Protein AF-W1XAV1-F1 (afdb_monomer)

InterPro domains:
  IPR000432 DNA mismatch repair protein MutS, C-terminal [PF00488] (31-67)
  IPR027417 P-loop containing nucleoside triphosphate hydrolase [G3DSA:3.40.50.300] (1-68)
  IPR027417 P-loop containing nucleoside triphosphate hydrolase [SSF52540] (2-67)
  IPR045076 DNA mismatch repair MutS [PTHR11361] (2-68)

Organism: NCBI:txid408170

Radius of gyration: 12.35 Å; Cα contacts (8 Å, |Δi|>4): 52; chains: 1; bounding box: 35×22×34 Å

Structure (mmCIF, N/CA/C/O backbone):
data_AF-W1XAV1-F1
#
_entry.id   AF-W1XAV1-F1
#
loop_
_atom_site.group_PDB
_atom_site.id
_atom_site.type_symbol
_atom_site.label_atom_id
_atom_site.label_alt_id
_atom_site.label_comp_id
_atom_site.label_asym_id
_atom_site.label_entity_id
_atom_site.label_seq_id
_atom_site.pdbx_PDB_ins_code
_atom_site.Cartn_x
_atom_site.Cartn_y
_atom_site.Cartn_z
_atom_site.occupancy
_atom_site.B_iso_or_equiv
_atom_site.auth_seq_id
_atom_site.auth_comp_id
_atom_site.auth_asym_id
_atom_site.auth_atom_id
_atom_site.pdbx_PDB_model_num
ATOM 1 N N . LYS A 1 1 ? -2.583 -9.291 2.6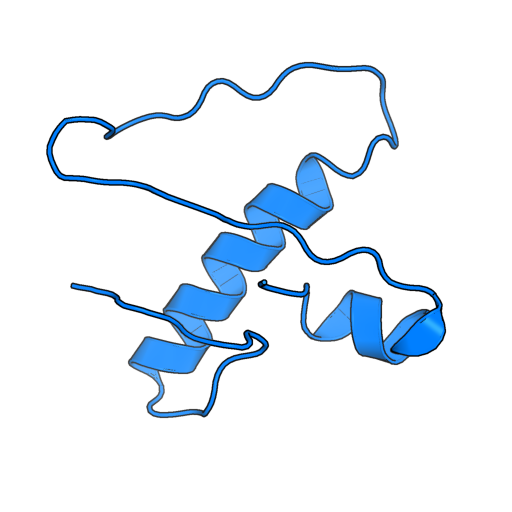90 1.00 89.06 1 LYS A N 1
ATOM 2 C CA . LYS A 1 1 ? -1.676 -9.189 1.513 1.00 89.06 1 LYS A CA 1
ATOM 3 C C . LYS A 1 1 ? -2.228 -8.187 0.491 1.00 89.06 1 LYS A C 1
ATOM 5 O O . LYS A 1 1 ? -3.189 -8.518 -0.199 1.00 89.06 1 LYS A O 1
ATOM 10 N N . GLY A 1 2 ? -1.678 -6.971 0.423 1.00 93.75 2 GLY A N 1
ATOM 11 C CA . GLY A 1 2 ? -2.109 -5.905 -0.495 1.00 93.75 2 GLY A CA 1
ATOM 12 C C . GLY A 1 2 ? -1.247 -5.810 -1.755 1.00 93.75 2 GLY A C 1
ATOM 13 O O . GLY A 1 2 ? -0.074 -6.192 -1.742 1.00 93.75 2 GLY A O 1
ATOM 14 N N . ARG A 1 3 ? -1.827 -5.304 -2.844 1.00 95.69 3 ARG A N 1
ATOM 15 C CA . ARG A 1 3 ? -1.190 -5.188 -4.160 1.00 95.69 3 ARG A CA 1
ATOM 16 C C . ARG A 1 3 ? -1.453 -3.816 -4.756 1.00 95.69 3 ARG A C 1
ATOM 18 O O . ARG A 1 3 ? -2.521 -3.241 -4.556 1.00 95.69 3 ARG A O 1
ATOM 25 N N . HIS A 1 4 ? -0.484 -3.269 -5.481 1.00 96.31 4 HIS A N 1
ATOM 26 C CA . HIS A 1 4 ? -0.680 -2.009 -6.182 1.00 96.31 4 HIS A CA 1
ATOM 27 C C . HIS A 1 4 ? -1.541 -2.264 -7.424 1.00 96.31 4 HIS A C 1
ATOM 29 O O . HIS A 1 4 ? -1.043 -2.812 -8.404 1.00 96.31 4 HIS A O 1
ATOM 35 N N . ALA A 1 5 ? -2.796 -1.800 -7.414 1.00 93.62 5 ALA A N 1
ATOM 36 C CA . ALA A 1 5 ? -3.811 -2.132 -8.423 1.00 93.62 5 ALA A CA 1
ATOM 37 C C . ALA A 1 5 ? -3.330 -1.998 -9.885 1.00 93.62 5 ALA A C 1
ATOM 39 O O . ALA A 1 5 ? -3.554 -2.883 -10.706 1.00 93.62 5 ALA A O 1
ATOM 40 N N . VAL A 1 6 ? -2.621 -0.910 -10.213 1.00 94.00 6 VAL A N 1
ATOM 41 C CA . VAL A 1 6 ? -2.082 -0.699 -11.572 1.00 94.00 6 VAL A CA 1
ATOM 42 C C . VAL A 1 6 ? -0.889 -1.611 -11.880 1.00 94.00 6 VAL A C 1
ATOM 44 O O . VAL A 1 6 ? -0.861 -2.246 -12.929 1.00 94.00 6 VAL A O 1
ATOM 47 N N . VAL A 1 7 ? 0.0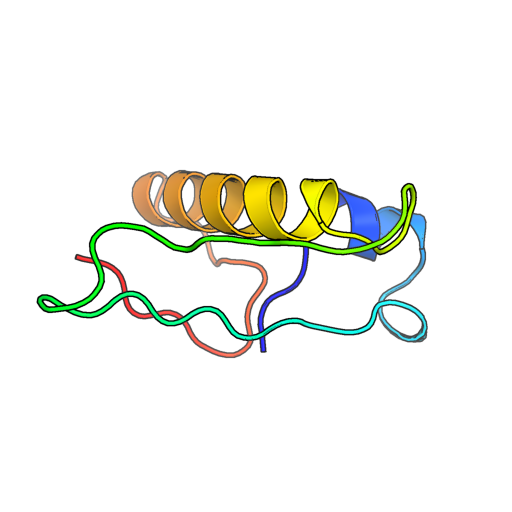96 -1.694 -10.982 1.00 93.19 7 VAL A N 1
ATOM 48 C CA . VAL A 1 7 ? 1.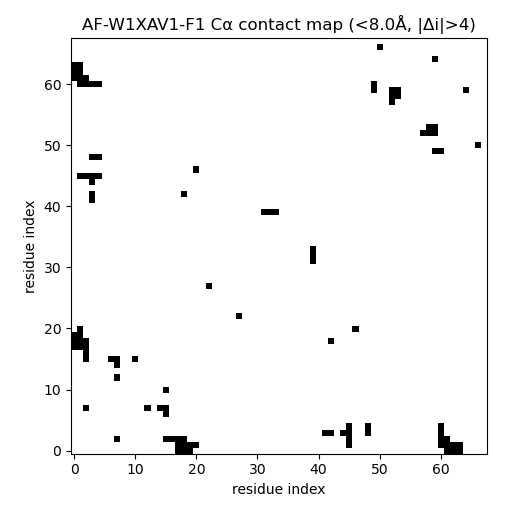329 -2.461 -11.216 1.00 93.19 7 VAL A CA 1
ATOM 49 C C . VAL A 1 7 ? 1.041 -3.959 -11.298 1.00 93.19 7 VAL A C 1
ATOM 51 O O . VAL A 1 7 ? 1.569 -4.617 -12.188 1.00 93.19 7 VAL A O 1
ATOM 54 N N . GLU A 1 8 ? 0.160 -4.488 -10.445 1.00 92.94 8 GLU A N 1
ATOM 55 C CA . GLU A 1 8 ? -0.287 -5.887 -10.510 1.00 92.94 8 GLU A CA 1
ATOM 56 C C . GLU A 1 8 ? -0.880 -6.219 -11.884 1.00 92.94 8 GLU A C 1
ATOM 58 O O . GLU A 1 8 ? -0.531 -7.232 -12.489 1.00 92.94 8 GLU A O 1
ATOM 63 N N . LYS A 1 9 ? -1.738 -5.337 -12.410 1.00 90.81 9 LYS A N 1
ATOM 64 C CA . LYS A 1 9 ? -2.367 -5.528 -13.718 1.00 90.81 9 LYS A CA 1
ATOM 65 C C . LYS A 1 9 ? -1.351 -5.519 -14.863 1.00 90.81 9 LYS A C 1
ATOM 67 O O . LYS A 1 9 ? -1.511 -6.282 -15.808 1.00 90.81 9 LYS A O 1
ATOM 72 N N . VAL A 1 10 ? -0.322 -4.673 -14.784 1.00 91.62 10 VAL A N 1
ATOM 73 C CA . VAL A 1 10 ? 0.715 -4.552 -15.826 1.00 91.62 10 VAL A CA 1
ATOM 74 C C . VAL A 1 10 ? 1.727 -5.702 -15.767 1.00 91.62 10 VAL A C 1
ATOM 76 O O . VAL A 1 10 ? 2.136 -6.200 -16.810 1.00 91.62 10 VAL A O 1
ATOM 79 N N . MET A 1 11 ? 2.128 -6.141 -14.571 1.00 87.50 11 MET A N 1
ATOM 80 C CA . MET A 1 11 ? 3.118 -7.217 -14.389 1.00 87.50 11 MET A CA 1
ATOM 81 C C . MET A 1 11 ? 2.520 -8.631 -14.469 1.00 87.50 11 MET A C 1
ATOM 83 O O . MET A 1 11 ? 3.258 -9.604 -14.632 1.00 87.50 11 MET A O 1
ATOM 87 N N . GLY A 1 12 ? 1.199 -8.749 -14.320 1.00 83.50 12 GLY A N 1
ATOM 88 C CA . GLY A 1 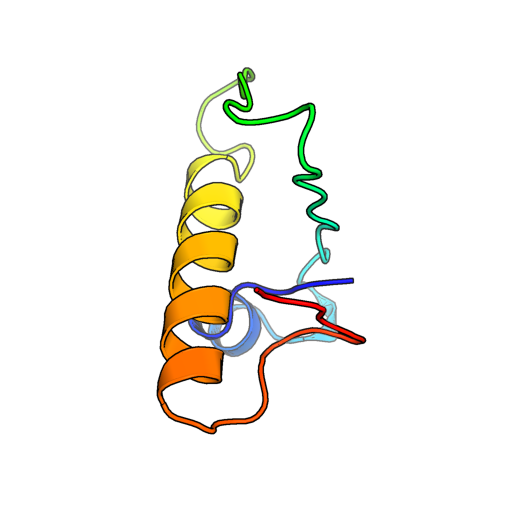12 ? 0.501 -10.014 -14.126 1.00 83.50 12 GLY A CA 1
ATOM 89 C C . GLY A 1 12 ? 0.477 -10.432 -12.652 1.00 83.50 12 GLY A C 1
ATOM 90 O O . GLY A 1 12 ? 1.486 -10.374 -11.946 1.00 83.50 12 GLY A O 1
ATOM 91 N N . ALA A 1 13 ? -0.686 -10.901 -12.190 1.00 72.38 13 ALA A N 1
ATOM 92 C CA . ALA A 1 13 ? -0.934 -11.213 -10.780 1.00 72.38 13 ALA A CA 1
ATOM 93 C C . ALA A 1 13 ? 0.006 -12.288 -10.197 1.00 72.38 13 ALA A C 1
ATOM 95 O O . ALA A 1 13 ? 0.303 -12.256 -9.009 1.00 72.38 13 ALA A O 1
ATOM 96 N N . GLN A 1 14 ? 0.508 -13.211 -11.026 1.00 75.56 14 GLN A N 1
ATOM 97 C CA . GLN A 1 14 ? 1.431 -14.277 -10.605 1.00 75.56 14 GLN A CA 1
ATOM 98 C C . GLN A 1 14 ? 2.852 -13.763 -10.308 1.00 75.56 14 GLN A C 1
ATOM 100 O O . GLN A 1 14 ? 3.597 -14.402 -9.571 1.00 75.56 14 GLN A O 1
ATOM 105 N N . THR A 1 15 ? 3.231 -12.611 -10.865 1.00 84.06 15 THR A N 1
ATOM 106 C CA . THR A 1 15 ? 4.592 -12.059 -10.764 1.00 84.06 15 THR A CA 1
ATOM 107 C C . THR A 1 15 ? 4.716 -11.040 -9.630 1.00 84.06 15 THR A C 1
ATOM 109 O O . THR A 1 15 ? 5.809 -10.783 -9.127 1.00 84.06 15 THR A O 1
ATOM 112 N N . TYR A 1 16 ? 3.606 -10.415 -9.234 1.00 88.81 16 TYR A N 1
ATOM 113 C CA . TYR A 1 16 ? 3.619 -9.355 -8.233 1.00 88.81 16 TYR A CA 1
ATOM 114 C C . TYR A 1 16 ? 3.718 -9.927 -6.815 1.00 88.81 16 TYR A C 1
ATOM 116 O O . TYR A 1 16 ? 2.878 -10.717 -6.388 1.00 88.81 16 TYR A O 1
ATOM 124 N N . ILE A 1 17 ? 4.699 -9.456 -6.045 1.00 92.50 17 ILE A N 1
ATOM 125 C CA . ILE A 1 17 ? 4.859 -9.831 -4.637 1.00 92.50 17 ILE A CA 1
ATOM 126 C C . ILE A 1 17 ? 4.011 -8.882 -3.768 1.00 92.50 17 ILE A C 1
ATOM 128 O O . ILE A 1 17 ? 4.304 -7.683 -3.713 1.00 92.50 17 ILE A O 1
ATOM 132 N N . PRO A 1 18 ? 2.952 -9.369 -3.091 1.00 94.19 18 PRO A N 1
ATOM 133 C CA . PRO A 1 18 ? 2.094 -8.527 -2.268 1.00 94.19 18 PRO A CA 1
ATOM 134 C C . PRO A 1 18 ? 2.798 -8.053 -0.992 1.00 94.19 18 PRO A C 1
ATOM 136 O O . PRO A 1 18 ? 3.547 -8.801 -0.370 1.00 94.19 18 PRO A O 1
ATOM 139 N N . ASN A 1 19 ? 2.459 -6.843 -0.545 1.00 94.31 19 ASN A N 1
ATOM 140 C CA . ASN A 1 19 ? 2.953 -6.261 0.704 1.00 94.31 19 ASN A CA 1
ATOM 141 C C . ASN A 1 19 ? 1.820 -6.127 1.726 1.00 94.31 19 ASN A C 1
ATOM 143 O O . ASN A 1 19 ? 0.695 -5.763 1.372 1.00 94.31 19 ASN A O 1
ATOM 147 N N . SER A 1 20 ? 2.111 -6.404 2.995 1.00 95.81 20 SER A N 1
ATOM 148 C CA . SER A 1 20 ? 1.216 -6.087 4.113 1.00 95.81 20 SER A CA 1
ATOM 149 C C . SER A 1 20 ? 1.553 -4.704 4.669 1.00 95.81 20 SER A C 1
ATOM 151 O O . SER A 1 20 ? 2.717 -4.307 4.690 1.00 95.81 20 SER A O 1
ATOM 153 N N . ILE A 1 21 ? 0.529 -3.967 5.092 1.00 95.50 21 ILE A N 1
ATOM 154 C CA . ILE A 1 21 ? 0.652 -2.610 5.630 1.00 95.50 21 ILE A CA 1
ATOM 155 C C . ILE A 1 21 ? -0.126 -2.580 6.939 1.00 95.50 21 ILE A C 1
ATOM 157 O O . ILE A 1 21 ? -1.281 -2.997 6.954 1.00 95.50 21 ILE A O 1
ATOM 161 N N . SER A 1 22 ? 0.515 -2.124 8.013 1.00 94.88 22 SER A N 1
ATOM 162 C CA . SER A 1 22 ? -0.102 -1.958 9.328 1.00 94.88 22 SER A CA 1
ATOM 163 C C . SER A 1 22 ? 0.240 -0.569 9.843 1.00 94.88 22 SER A C 1
ATOM 165 O O . SER A 1 22 ? 1.415 -0.217 9.926 1.00 94.88 22 SER A O 1
ATOM 167 N N . MET A 1 23 ? -0.786 0.217 10.144 1.00 94.06 23 MET A N 1
ATOM 168 C CA . MET A 1 23 ? -0.682 1.510 10.814 1.00 94.06 23 MET A CA 1
ATOM 169 C C . MET A 1 23 ? -1.759 1.513 11.889 1.00 94.06 23 MET A C 1
ATOM 171 O O . MET A 1 23 ? -2.936 1.662 11.574 1.00 94.06 23 MET A O 1
ATOM 175 N N . ASP A 1 24 ? -1.356 1.226 13.122 1.00 91.44 24 ASP A N 1
ATOM 176 C CA . ASP A 1 24 ? -2.239 1.307 14.282 1.00 91.44 24 ASP A CA 1
ATOM 177 C C . ASP A 1 24 ? -2.145 2.696 14.932 1.00 91.44 24 ASP A C 1
ATOM 179 O O . ASP A 1 24 ? -1.384 3.558 14.489 1.00 91.44 24 ASP A O 1
ATOM 183 N N . GLU A 1 25 ? -2.917 2.916 15.994 1.00 93.00 25 GLU A N 1
ATOM 184 C CA . GLU A 1 25 ? -2.982 4.191 16.721 1.00 93.00 25 GLU A CA 1
ATOM 185 C C . GLU A 1 25 ? -1.620 4.649 17.287 1.00 93.00 25 GLU A C 1
ATOM 187 O O . GLU A 1 25 ? -1.412 5.841 17.520 1.00 93.00 25 GLU A O 1
ATOM 192 N N . ASN A 1 26 ? -0.662 3.730 17.462 1.00 95.69 26 ASN A N 1
ATOM 193 C CA . ASN A 1 26 ? 0.693 4.027 17.929 1.00 95.69 26 ASN A CA 1
ATOM 194 C C . AS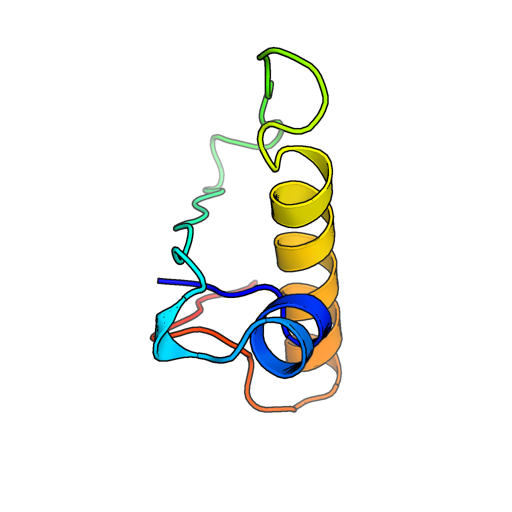N A 1 26 ? 1.678 4.295 16.775 1.00 95.69 26 ASN A C 1
ATOM 196 O O . ASN A 1 26 ? 2.800 4.746 17.022 1.00 95.69 26 ASN A O 1
ATOM 200 N N . VAL A 1 27 ? 1.292 4.041 15.518 1.00 94.50 27 VAL A N 1
ATOM 201 C CA . VAL A 1 27 ? 2.160 4.158 14.334 1.00 94.50 27 VAL A CA 1
ATOM 202 C C . VAL A 1 27 ? 1.601 5.174 13.339 1.00 94.50 27 VAL A C 1
ATOM 204 O O . VAL A 1 27 ? 1.032 4.845 12.299 1.00 94.50 27 VAL A O 1
ATOM 207 N N . ASN A 1 28 ? 1.860 6.450 13.627 1.00 93.00 28 ASN A N 1
ATOM 208 C CA . ASN A 1 28 ? 1.464 7.569 12.764 1.00 93.00 28 ASN A CA 1
ATOM 209 C C . ASN A 1 28 ? 2.426 7.810 11.584 1.00 93.00 28 ASN A C 1
ATOM 211 O O . ASN A 1 28 ? 2.061 8.462 10.607 1.00 93.00 28 ASN A O 1
ATOM 215 N N . VAL A 1 29 ? 3.665 7.304 11.656 1.00 95.56 29 VAL A N 1
ATOM 216 C CA . VAL A 1 29 ? 4.701 7.500 10.627 1.00 95.56 29 VAL A CA 1
ATOM 217 C C . VAL A 1 29 ? 5.482 6.206 10.406 1.00 95.56 29 VAL A C 1
ATOM 219 O O . VAL A 1 29 ? 5.941 5.584 11.359 1.00 95.56 29 VAL A O 1
ATOM 222 N N . GLN A 1 30 ? 5.691 5.832 9.139 1.00 95.62 30 GLN A N 1
ATOM 223 C CA . GLN A 1 30 ? 6.579 4.735 8.744 1.00 95.62 30 GLN A CA 1
ATOM 224 C C . GLN A 1 30 ? 7.829 5.284 8.044 1.00 95.62 30 GLN A C 1
ATOM 226 O O . GLN A 1 30 ? 7.728 5.940 7.006 1.00 95.62 30 GLN A O 1
ATOM 231 N N . LEU A 1 31 ? 9.017 4.988 8.581 1.00 95.94 31 LEU A N 1
ATOM 232 C CA . LEU A 1 31 ? 10.292 5.302 7.934 1.00 95.94 31 LEU A CA 1
ATOM 233 C C . LEU A 1 31 ? 10.718 4.136 7.034 1.00 95.94 31 LEU A C 1
ATOM 235 O O . LEU A 1 31 ? 11.102 3.075 7.518 1.00 95.94 31 LEU A O 1
ATOM 239 N N . ILE A 1 32 ? 10.674 4.343 5.718 1.00 95.00 32 ILE A N 1
ATOM 240 C CA . ILE A 1 32 ? 10.981 3.307 4.725 1.00 95.00 32 ILE A CA 1
ATOM 241 C C . ILE A 1 32 ? 12.335 3.609 4.074 1.00 95.00 32 ILE A C 1
ATOM 243 O O . ILE A 1 32 ? 12.494 4.624 3.396 1.00 95.00 32 ILE A O 1
ATOM 247 N N . THR A 1 33 ? 13.304 2.707 4.230 1.00 96.25 33 THR A N 1
ATOM 248 C CA . THR A 1 33 ? 14.666 2.842 3.683 1.00 96.25 33 THR A CA 1
ATOM 249 C C . THR A 1 33 ? 14.989 1.731 2.675 1.00 96.25 33 THR A C 1
ATOM 251 O O . THR A 1 33 ? 14.233 0.775 2.513 1.00 96.25 33 THR A O 1
ATOM 254 N N . GLY A 1 34 ? 16.086 1.883 1.923 1.00 95.75 34 GLY A N 1
ATOM 255 C CA . GLY A 1 34 ? 16.579 0.878 0.969 1.00 95.75 34 GLY A CA 1
ATOM 256 C C . GLY A 1 34 ? 16.985 1.450 -0.399 1.00 95.75 34 GLY A C 1
ATOM 257 O O . GLY A 1 34 ? 16.639 2.592 -0.719 1.00 95.75 34 GLY A O 1
ATOM 258 N N . PRO A 1 35 ? 17.684 0.665 -1.242 1.00 96.44 35 PRO A N 1
ATOM 259 C CA . PRO A 1 35 ? 18.238 1.117 -2.523 1.00 96.44 35 PRO A CA 1
ATOM 260 C C . PRO A 1 35 ? 17.147 1.518 -3.518 1.00 96.44 35 PRO A C 1
ATOM 262 O O . PRO A 1 35 ? 16.006 1.069 -3.422 1.00 96.44 35 PRO A O 1
ATOM 265 N N . ASN A 1 36 ? 17.467 2.374 -4.489 1.00 93.94 36 ASN A N 1
ATOM 266 C CA . ASN A 1 36 ? 16.509 2.742 -5.535 1.00 93.94 36 ASN A CA 1
ATOM 267 C C . ASN A 1 36 ? 15.965 1.506 -6.264 1.00 93.94 36 ASN A C 1
ATOM 269 O O . ASN A 1 36 ? 16.617 0.470 -6.327 1.00 93.94 36 ASN A O 1
ATOM 273 N N . MET A 1 37 ? 14.735 1.621 -6.776 1.00 88.69 37 MET A N 1
ATOM 274 C CA . MET A 1 37 ? 14.034 0.543 -7.487 1.00 88.69 37 MET A CA 1
ATOM 275 C C . MET A 1 37 ? 13.631 -0.678 -6.630 1.00 88.69 37 MET A C 1
ATOM 277 O O . MET A 1 37 ? 13.024 -1.606 -7.147 1.00 88.69 37 MET A O 1
ATOM 281 N N . SER A 1 38 ? 13.821 -0.649 -5.303 1.00 91.56 38 SER A N 1
ATOM 282 C CA . SER A 1 38 ? 13.383 -1.716 -4.379 1.00 91.56 38 SER A CA 1
ATOM 283 C C . SER A 1 38 ? 11.874 -1.739 -4.061 1.00 91.56 38 SER A C 1
ATOM 285 O O . SER A 1 38 ? 11.457 -2.305 -3.056 1.00 91.56 38 SER A O 1
ATOM 287 N N . GLY A 1 39 ? 11.040 -1.057 -4.852 1.00 93.00 39 GLY A N 1
ATOM 288 C CA . GLY A 1 39 ? 9.583 -1.041 -4.656 1.00 93.00 39 GLY A CA 1
ATOM 289 C C . GLY A 1 39 ? 9.048 -0.088 -3.577 1.00 93.00 39 GLY A C 1
ATOM 290 O O . GLY A 1 39 ? 7.837 -0.029 -3.390 1.00 93.00 39 GLY A O 1
ATOM 291 N N . LYS A 1 40 ? 9.890 0.723 -2.916 1.00 96.31 40 LYS A N 1
ATOM 292 C CA . LYS A 1 40 ? 9.447 1.687 -1.875 1.00 96.31 40 LYS A CA 1
ATOM 293 C C . LYS A 1 40 ? 8.344 2.634 -2.361 1.00 96.31 40 LYS A C 1
ATOM 295 O O . LYS A 1 40 ? 7.328 2.808 -1.698 1.00 96.31 40 LYS A O 1
ATOM 300 N N . SER A 1 41 ? 8.512 3.227 -3.546 1.00 96.19 41 SER A N 1
ATOM 301 C CA . SER A 1 41 ? 7.498 4.114 -4.135 1.00 96.19 41 SER A CA 1
ATOM 302 C C . SER A 1 41 ? 6.212 3.368 -4.494 1.00 96.19 41 SER A C 1
ATOM 304 O O . SER A 1 41 ? 5.129 3.929 -4.349 1.00 96.19 41 SER A O 1
ATOM 306 N N . THR A 1 42 ? 6.317 2.103 -4.911 1.00 95.75 42 THR A N 1
ATOM 307 C CA . THR A 1 42 ? 5.166 1.230 -5.178 1.00 95.75 42 THR A CA 1
ATOM 308 C C . THR A 1 42 ? 4.406 0.919 -3.892 1.00 95.75 42 THR A C 1
ATOM 310 O O . THR A 1 42 ? 3.186 1.021 -3.885 1.00 95.75 42 THR A O 1
ATOM 313 N N . TYR A 1 43 ? 5.101 0.629 -2.790 1.00 96.38 43 TYR A N 1
ATOM 314 C CA . TYR A 1 43 ? 4.494 0.413 -1.474 1.00 96.38 43 TYR A CA 1
ATOM 315 C C . TYR A 1 43 ? 3.698 1.638 -0.998 1.00 96.38 43 TYR A C 1
ATOM 317 O O . TYR A 1 43 ? 2.525 1.522 -0.648 1.00 96.38 43 TYR A O 1
ATOM 325 N N . MET A 1 44 ? 4.304 2.832 -1.057 1.00 96.88 44 MET A N 1
ATOM 326 C CA . MET A 1 44 ? 3.639 4.073 -0.631 1.00 96.88 44 MET A CA 1
ATOM 327 C C . MET A 1 44 ? 2.402 4.384 -1.483 1.00 96.88 44 MET A C 1
ATOM 329 O O . MET A 1 44 ? 1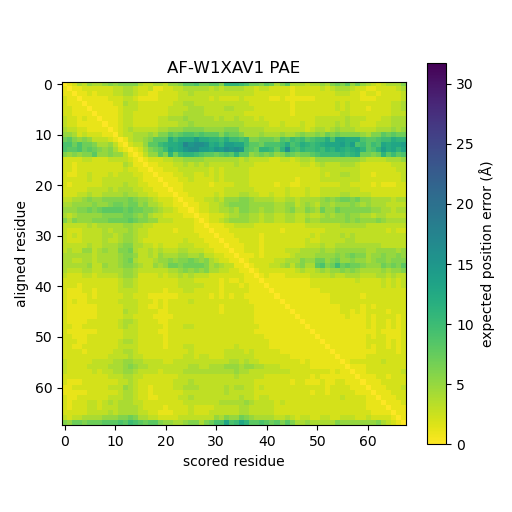.341 4.713 -0.955 1.00 96.88 44 MET A O 1
ATOM 333 N N . ARG A 1 45 ? 2.509 4.238 -2.810 1.00 97.00 45 ARG A N 1
ATOM 334 C CA . ARG A 1 45 ? 1.377 4.462 -3.724 1.00 97.00 45 ARG A CA 1
ATOM 335 C C . ARG A 1 45 ? 0.289 3.401 -3.570 1.00 97.00 45 ARG A C 1
ATOM 337 O O . ARG A 1 45 ? -0.884 3.737 -3.683 1.00 97.00 45 ARG A O 1
ATOM 344 N N . GLN A 1 46 ? 0.655 2.153 -3.274 1.00 97.00 46 GLN A N 1
ATOM 345 C CA . GLN A 1 46 ? -0.298 1.085 -2.974 1.00 97.00 46 GLN A CA 1
ATOM 346 C C . GLN A 1 46 ? -1.195 1.469 -1.793 1.00 97.00 46 GLN A C 1
ATOM 348 O O . GLN A 1 46 ? -2.411 1.360 -1.923 1.00 97.00 46 GLN A O 1
ATOM 353 N N . LEU A 1 47 ? -0.617 1.941 -0.680 1.00 96.62 47 LEU A N 1
ATOM 354 C CA . LEU A 1 47 ? -1.393 2.400 0.478 1.00 96.62 47 LEU A CA 1
ATOM 355 C C . LEU A 1 47 ? -2.377 3.506 0.085 1.00 96.62 47 LEU A C 1
ATOM 357 O O . LEU A 1 47 ? -3.572 3.382 0.341 1.00 96.62 47 LEU A O 1
ATOM 361 N N . ALA A 1 48 ? -1.885 4.549 -0.590 1.00 97.06 48 ALA A N 1
ATOM 362 C CA . ALA A 1 48 ? -2.713 5.681 -0.999 1.00 97.06 48 ALA A CA 1
ATOM 363 C C . ALA A 1 48 ? -3.887 5.252 -1.898 1.00 97.06 48 ALA A C 1
ATOM 365 O O . ALA A 1 48 ? -5.020 5.677 -1.688 1.00 97.06 48 ALA A O 1
ATOM 366 N N . ILE A 1 49 ? -3.635 4.369 -2.868 1.00 96.88 49 ILE A N 1
ATOM 367 C CA . ILE A 1 49 ? -4.675 3.854 -3.767 1.00 96.88 49 ILE A CA 1
ATOM 368 C C . ILE A 1 49 ? -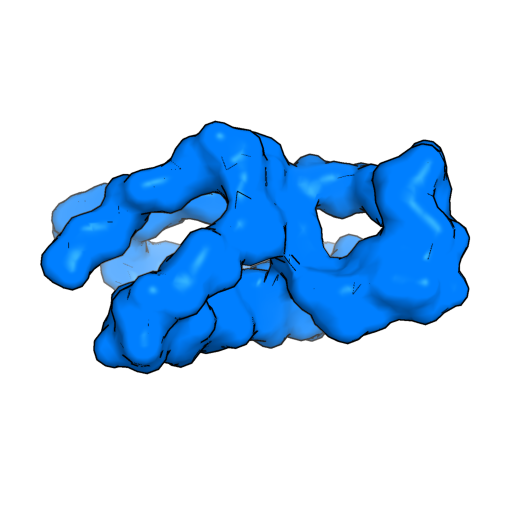5.705 3.017 -3.002 1.00 96.88 49 ILE A C 1
ATOM 370 O O . ILE A 1 49 ? -6.896 3.182 -3.243 1.00 96.88 49 ILE A O 1
ATOM 374 N N . VAL A 1 50 ? -5.275 2.149 -2.079 1.00 97.12 50 VAL A N 1
ATOM 375 C CA . VAL A 1 50 ? -6.192 1.331 -1.265 1.00 97.12 50 VAL A CA 1
ATOM 376 C C . VAL A 1 50 ? -7.144 2.215 -0.456 1.00 97.12 50 VAL A C 1
ATOM 378 O O . VAL A 1 50 ? -8.344 1.949 -0.455 1.00 97.12 50 VAL A O 1
ATOM 381 N N . VAL A 1 51 ? -6.637 3.287 0.165 1.00 97.00 51 VAL A N 1
ATOM 382 C CA . VAL A 1 51 ? -7.461 4.248 0.920 1.00 97.00 51 VAL A CA 1
ATOM 383 C C . VAL A 1 51 ? -8.485 4.927 0.011 1.00 97.00 51 VAL A C 1
ATOM 385 O O . VAL A 1 51 ? -9.674 4.923 0.321 1.00 97.00 51 VAL A O 1
ATOM 388 N N . ILE A 1 52 ? -8.048 5.445 -1.141 1.00 97.50 52 ILE A N 1
ATOM 389 C CA . ILE A 1 52 ? -8.939 6.112 -2.102 1.00 97.50 52 ILE A CA 1
ATOM 390 C C . ILE A 1 52 ? -10.031 5.153 -2.592 1.00 97.50 52 ILE A C 1
ATOM 392 O O . ILE A 1 52 ? -11.209 5.496 -2.564 1.00 97.50 52 ILE A O 1
ATOM 396 N N . MET A 1 53 ? -9.664 3.935 -3.004 1.00 97.06 53 MET A N 1
ATOM 397 C CA . MET A 1 53 ? -10.623 2.935 -3.488 1.00 97.06 53 MET A CA 1
ATOM 398 C C . MET A 1 53 ? -11.668 2.580 -2.426 1.00 97.06 53 MET A C 1
ATOM 400 O O . MET A 1 53 ? -12.852 2.485 -2.748 1.00 97.06 53 MET A O 1
ATOM 404 N N . ALA A 1 54 ? -11.249 2.419 -1.170 1.00 97.31 54 ALA A N 1
ATOM 405 C CA . ALA A 1 54 ? -12.169 2.123 -0.080 1.00 97.31 54 ALA A CA 1
ATOM 406 C C . ALA A 1 54 ? -13.139 3.280 0.191 1.00 97.31 54 ALA A C 1
ATOM 408 O O . ALA A 1 54 ? -14.338 3.050 0.317 1.00 97.31 54 ALA A O 1
ATOM 409 N N . GLN A 1 55 ? -12.648 4.523 0.212 1.00 97.50 55 GLN A N 1
ATOM 410 C CA . GLN A 1 55 ? -13.487 5.710 0.417 1.00 97.50 55 GLN A CA 1
ATOM 411 C C . GLN A 1 55 ? -14.476 5.946 -0.734 1.00 97.50 55 GLN A C 1
ATOM 413 O O . GLN A 1 55 ? -15.540 6.522 -0.528 1.00 97.50 55 GLN A O 1
ATOM 418 N N . MET A 1 56 ? -14.161 5.459 -1.936 1.00 97.62 56 MET A N 1
ATOM 419 C CA . MET A 1 56 ? -15.087 5.433 -3.073 1.00 97.62 56 MET A CA 1
ATOM 420 C C . MET A 1 56 ? -16.164 4.336 -2.966 1.00 97.62 56 MET A C 1
ATOM 422 O O . MET A 1 56 ? -17.048 4.282 -3.818 1.00 97.62 56 MET A O 1
ATOM 426 N N . GLY A 1 57 ? -16.087 3.437 -1.978 1.00 96.81 57 GLY A N 1
ATOM 427 C CA . GLY A 1 57 ? -16.975 2.276 -1.852 1.00 96.81 57 GLY A CA 1
ATOM 428 C C . GLY A 1 57 ? -16.629 1.115 -2.795 1.00 96.81 57 GLY A C 1
ATOM 429 O O . GLY A 1 57 ? -17.466 0.247 -3.036 1.00 96.81 57 GLY A O 1
ATOM 430 N N . SER A 1 58 ? -15.413 1.088 -3.351 1.00 97.00 58 SER A N 1
ATOM 431 C CA . SER A 1 58 ? -14.936 -0.004 -4.206 1.00 97.00 58 SER A CA 1
ATOM 432 C C . SER A 1 58 ? -14.310 -1.128 -3.381 1.00 97.00 58 SER A C 1
ATOM 434 O O . SER A 1 58 ? -13.681 -0.892 -2.349 1.00 97.00 58 SER A O 1
ATOM 436 N N . TYR A 1 59 ? -14.353 -2.355 -3.911 1.00 96.31 59 TYR A N 1
ATOM 437 C CA . TYR A 1 59 ? -13.408 -3.391 -3.492 1.00 96.31 59 TYR A CA 1
ATOM 438 C C . TYR A 1 59 ? -11.970 -2.900 -3.682 1.00 96.31 59 TYR A C 1
ATOM 440 O O . TYR A 1 59 ? -11.663 -2.214 -4.661 1.00 96.31 59 TYR A O 1
ATOM 448 N N . VAL A 1 60 ? -11.088 -3.272 -2.757 1.00 97.00 60 VAL A N 1
ATOM 449 C CA . VAL A 1 60 ? -9.671 -2.889 -2.766 1.00 97.00 60 VAL A CA 1
ATOM 450 C C . VAL A 1 60 ? -8.787 -4.037 -3.244 1.00 97.00 60 VAL A C 1
ATOM 452 O O . VAL A 1 60 ? -9.133 -5.210 -3.109 1.00 97.00 60 VAL A O 1
ATOM 455 N N . SER A 1 61 ? -7.602 -3.719 -3.767 1.00 94.69 61 SER A N 1
ATOM 456 C CA . SER A 1 61 ? -6.605 -4.702 -4.212 1.00 94.69 61 SER A CA 1
ATOM 457 C C . SER A 1 61 ? -5.841 -5.331 -3.036 1.00 94.69 61 SER A C 1
ATOM 459 O O . SER A 1 61 ? -4.617 -5.236 -2.931 1.00 94.69 61 SER A O 1
ATOM 461 N N . ALA A 1 62 ? -6.561 -5.985 -2.127 1.00 96.06 62 ALA A N 1
ATOM 462 C CA . ALA A 1 62 ? -6.002 -6.711 -0.993 1.00 96.06 62 ALA A CA 1
ATOM 463 C 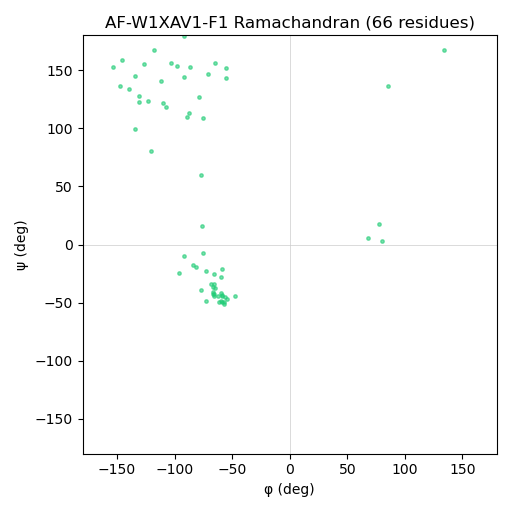C . ALA A 1 62 ? -6.835 -7.956 -0.667 1.00 96.06 62 ALA A C 1
ATOM 465 O O . ALA A 1 62 ? -7.992 -8.064 -1.048 1.00 96.06 62 ALA A O 1
ATOM 466 N N . GLU A 1 63 ? -6.223 -8.917 0.020 1.00 95.94 63 GLU A N 1
ATOM 467 C CA . GLU A 1 63 ? -6.931 -10.080 0.584 1.00 95.94 63 GLU A CA 1
ATOM 468 C C . GLU A 1 63 ? -7.908 -9.683 1.703 1.00 95.94 63 GLU A C 1
ATOM 470 O O . GLU A 1 63 ? -8.994 -10.236 1.815 1.00 95.94 63 GLU A O 1
ATOM 475 N N . SER A 1 64 ? -7.525 -8.691 2.504 1.00 96.25 64 SER A N 1
ATOM 476 C CA . SER A 1 64 ? -8.345 -8.053 3.527 1.00 96.25 64 SER A CA 1
ATOM 477 C C . SER A 1 64 ? -7.836 -6.628 3.744 1.00 96.25 64 SER A C 1
ATOM 479 O O . SER A 1 64 ? -6.659 -6.338 3.494 1.00 96.25 64 SER A O 1
ATOM 481 N N . ALA A 1 65 ? -8.722 -5.736 4.178 1.00 96.44 65 ALA A N 1
ATOM 482 C CA . ALA A 1 65 ? -8.382 -4.375 4.566 1.00 96.44 65 ALA A CA 1
ATOM 483 C C . ALA A 1 65 ? -9.311 -3.919 5.693 1.00 96.44 65 ALA A C 1
ATO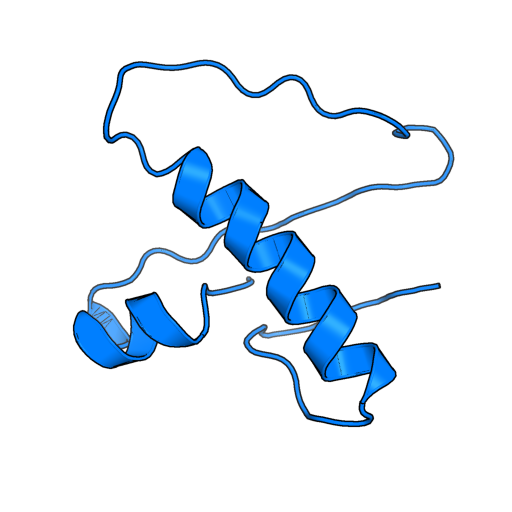M 485 O O . ALA A 1 65 ? -10.517 -4.149 5.634 1.00 96.44 65 ALA A O 1
ATOM 486 N N . GLN A 1 66 ? -8.731 -3.267 6.694 1.00 95.38 66 GLN A N 1
ATOM 487 C CA . GLN A 1 66 ? -9.444 -2.550 7.740 1.00 95.38 66 GLN A CA 1
ATOM 488 C C . GLN A 1 66 ? -8.934 -1.113 7.698 1.00 95.38 66 GLN A C 1
ATOM 490 O O . GLN A 1 66 ? -7.725 -0.886 7.731 1.00 95.38 66 GLN A O 1
ATOM 495 N N . LEU A 1 67 ? -9.853 -0.171 7.537 1.00 92.19 67 LEU A N 1
ATOM 496 C CA . LEU A 1 67 ? -9.576 1.258 7.460 1.00 92.19 67 LEU A CA 1
ATOM 497 C C . LEU A 1 67 ? -10.456 1.975 8.495 1.00 92.19 67 LEU A C 1
ATOM 499 O O . LEU A 1 67 ? -11.479 1.397 8.877 1.00 92.19 67 LEU A O 1
ATOM 503 N N . PRO A 1 68 ? -10.048 3.168 8.965 1.00 86.62 68 PRO A N 1
ATOM 504 C CA . PRO A 1 68 ? -10.867 3.995 9.847 1.00 86.62 68 PRO A CA 1
ATOM 505 C C . PRO A 1 68 ? -12.239 4.330 9.256 1.00 86.62 68 PRO A C 1
ATOM 507 O O . PRO A 1 68 ? -12.330 4.462 8.011 1.00 86.62 68 PRO A O 1
#

Secondary structure (DSSP, 8-state):
-B--HHHHHHH-TTT---B-----TT-S-------TTSSHHHHHHHHHHHHHHHHTTPPPSBS-----

Solvent-accessible surface area (backbone atoms only — not comparable to full-atom values): 4474 Å² total; per-residue (Å²): 81,30,45,36,66,67,59,30,68,75,66,33,72,91,70,51,83,60,50,78,85,85,70,55,100,89,43,91,75,85,90,87,85,80,66,87,92,72,47,64,70,54,54,58,50,24,53,56,49,40,54,53,32,45,78,72,72,42,86,50,53,41,79,64,87,88,78,136

Sequence (68 aa):
KGRHAVVEKVMGAQTYIPNSISMDENVNVQLITGPNMSGKSTYMRQLAIVVIMAQMGSYVSAESAQLP

pLDDT: mean 93.78, std 4.65, range [72.38, 97.62]

Foldseek 3Di:
DAFQVVVCVVVPVVPTDGDDDDADPVRPDDDDDDDPPPCPVVVVNRVVQQVVCVVVVHDHRDPDDDDD

Mean predicted aligned error: 3.07 Å